Protein AF-A0A956HV92-F1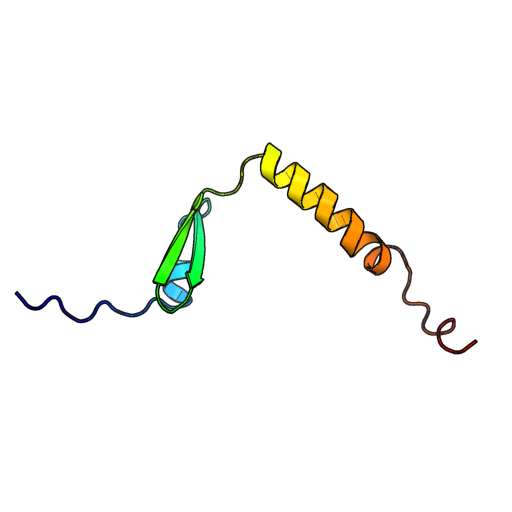 (afdb_monomer)

pLDDT: mean 84.94, std 15.85, range [44.81, 97.38]

Mean predicted aligned error: 9.05 Å

Sequence (67 aa):
MTDPAAKAPTLEDLDALPRDIKGEIIEGVLYTMTRPRGPHQRIIRSVGSRVGDPFDAVPLDVASFWR

Radius of gyration: 20.35 Å; Cα contacts (8 Å, |Δi|>4): 32; chains: 1; bounding box: 52×33×46 Å

Structure (mmCIF, N/CA/C/O backbone):
data_AF-A0A956HV92-F1
#
_entry.id   AF-A0A956HV92-F1
#
loop_
_at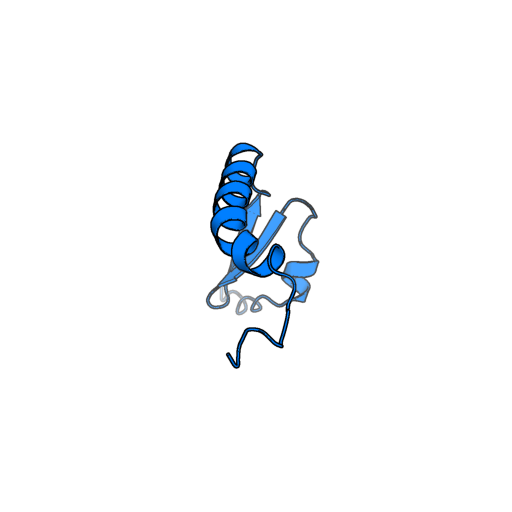om_site.group_PDB
_atom_site.id
_atom_site.type_symbol
_atom_site.label_atom_id
_atom_site.label_alt_id
_atom_site.label_comp_id
_atom_site.label_asym_id
_atom_site.label_entity_id
_atom_site.label_seq_id
_atom_site.pdbx_PDB_ins_code
_atom_site.Cartn_x
_atom_site.Cartn_y
_atom_site.Cartn_z
_atom_site.occupancy
_atom_site.B_iso_or_equiv
_atom_site.auth_seq_id
_atom_site.auth_comp_id
_atom_site.auth_asym_id
_atom_site.auth_atom_id
_atom_site.pdbx_PDB_model_num
ATOM 1 N N . MET A 1 1 ? -20.449 7.255 28.391 1.00 44.81 1 MET A N 1
ATOM 2 C CA . MET A 1 1 ? -21.021 6.220 27.508 1.00 44.81 1 MET A CA 1
ATOM 3 C C . MET A 1 1 ? -19.835 5.409 27.027 1.00 44.81 1 MET A C 1
ATOM 5 O O . MET A 1 1 ? -19.005 5.963 26.324 1.00 44.81 1 MET A O 1
ATOM 9 N N . THR A 1 2 ? -19.636 4.209 27.566 1.00 46.94 2 THR A N 1
ATOM 10 C CA . THR A 1 2 ? -18.491 3.364 27.206 1.00 46.94 2 THR A CA 1
ATOM 11 C C . THR A 1 2 ? -18.804 2.764 25.847 1.00 46.94 2 THR A C 1
ATOM 13 O O . THR A 1 2 ? -19.738 1.970 25.744 1.00 46.94 2 THR A O 1
ATOM 16 N N . ASP A 1 3 ? -18.105 3.209 24.808 1.00 61.69 3 ASP A N 1
ATOM 17 C CA . ASP A 1 3 ? -18.200 2.574 23.497 1.00 61.69 3 ASP A CA 1
ATOM 18 C C . ASP A 1 3 ? -17.697 1.128 23.668 1.00 61.69 3 ASP A C 1
ATOM 20 O O . ASP A 1 3 ? -16.640 0.941 24.290 1.00 61.69 3 ASP A O 1
ATOM 24 N N . PRO A 1 4 ? -18.441 0.089 23.243 1.00 62.12 4 PRO A N 1
ATOM 25 C CA . PRO A 1 4 ? -17.896 -1.262 23.211 1.00 62.12 4 PRO A CA 1
ATOM 26 C C . PRO A 1 4 ? -16.542 -1.235 22.499 1.00 62.12 4 PRO A C 1
ATOM 28 O O . PRO A 1 4 ? -16.380 -0.529 21.506 1.00 62.12 4 PRO A O 1
ATOM 31 N N . ALA A 1 5 ? -15.562 -1.980 23.023 1.00 69.62 5 ALA A N 1
ATOM 32 C CA . ALA A 1 5 ? -14.250 -2.071 22.395 1.00 69.62 5 ALA A CA 1
ATOM 33 C C . ALA A 1 5 ? -14.446 -2.411 20.911 1.00 69.62 5 ALA A C 1
ATOM 35 O O . ALA A 1 5 ? -15.033 -3.449 20.591 1.00 69.62 5 ALA A O 1
ATOM 36 N N . ALA A 1 6 ? -14.029 -1.500 20.027 1.00 73.12 6 ALA A N 1
ATOM 37 C CA . ALA A 1 6 ? -14.191 -1.677 18.595 1.00 73.12 6 ALA A CA 1
ATOM 38 C C . ALA A 1 6 ? -13.586 -3.030 18.200 1.00 73.12 6 ALA A C 1
ATOM 40 O O . ALA A 1 6 ? -12.454 -3.344 18.581 1.00 73.12 6 ALA A O 1
ATOM 41 N N . LYS A 1 7 ? -14.361 -3.854 17.486 1.00 85.25 7 LYS A N 1
ATOM 42 C CA . LYS A 1 7 ? -13.886 -5.150 16.993 1.00 85.25 7 LYS A CA 1
ATOM 43 C C . LYS A 1 7 ? -12.629 -4.901 16.155 1.00 85.25 7 LYS A C 1
ATOM 45 O O . LYS A 1 7 ? -12.666 -4.093 15.230 1.00 85.25 7 LYS A O 1
ATOM 50 N N . ALA A 1 8 ? -11.537 -5.592 16.482 1.00 92.12 8 ALA A N 1
ATOM 51 C CA . ALA A 1 8 ? -10.322 -5.524 15.682 1.00 92.12 8 ALA A CA 1
ATOM 52 C C . ALA A 1 8 ? -10.614 -6.010 14.248 1.00 92.12 8 ALA A C 1
ATOM 54 O O . ALA A 1 8 ? -11.307 -7.023 14.092 1.00 92.12 8 ALA A O 1
ATOM 55 N N . PRO A 1 9 ? -10.112 -5.313 13.216 1.00 95.88 9 PRO A N 1
ATOM 56 C CA . PRO A 1 9 ? -10.335 -5.694 11.833 1.00 95.88 9 PRO A CA 1
ATOM 57 C C . PRO A 1 9 ? -9.642 -7.020 11.515 1.00 95.88 9 PRO A C 1
ATOM 59 O O . PRO A 1 9 ? -8.604 -7.373 12.080 1.00 95.88 9 PRO A O 1
ATOM 62 N N . THR A 1 10 ? -10.231 -7.749 10.583 1.00 96.12 10 THR A N 1
ATOM 63 C CA . THR A 1 10 ? -9.857 -9.100 10.174 1.00 96.12 10 THR A CA 1
ATOM 64 C C . THR A 1 10 ? -9.741 -9.189 8.655 1.00 96.12 10 THR A C 1
ATOM 66 O O . THR A 1 10 ? -10.075 -8.252 7.931 1.00 96.12 10 THR A O 1
ATOM 69 N N . LEU A 1 11 ? -9.286 -10.339 8.154 1.00 96.44 11 LEU A N 1
ATOM 70 C CA . LEU A 1 11 ? -9.258 -10.603 6.715 1.00 96.44 11 LEU A CA 1
ATOM 71 C C . LEU A 1 11 ? -10.655 -10.492 6.076 1.00 96.44 11 LEU A C 1
ATOM 73 O O . LEU A 1 11 ? -10.774 -9.966 4.977 1.00 96.44 11 LEU A O 1
ATOM 77 N N . GLU A 1 12 ? -11.712 -10.888 6.790 1.00 97.38 12 GLU A N 1
ATOM 78 C CA . GLU A 1 12 ? -13.097 -10.762 6.314 1.00 97.38 12 GLU A CA 1
ATOM 79 C C . GLU A 1 12 ? -13.482 -9.298 6.056 1.00 97.38 12 GLU A C 1
ATOM 81 O O . GLU A 1 12 ? -14.179 -8.998 5.088 1.00 97.38 12 GLU A O 1
ATOM 86 N N . ASP A 1 13 ? -12.988 -8.373 6.885 1.00 96.94 13 ASP A N 1
ATOM 87 C CA . ASP A 1 13 ? -13.233 -6.939 6.715 1.00 96.94 13 ASP A CA 1
ATOM 88 C C . ASP A 1 13 ? -12.504 -6.382 5.478 1.00 96.94 13 ASP A C 1
ATOM 90 O O . ASP A 1 13 ? -13.003 -5.458 4.837 1.00 96.94 13 ASP A O 1
ATOM 94 N N . LEU A 1 14 ? -11.351 -6.959 5.107 1.00 96.69 14 LEU A N 1
ATOM 95 C CA . LEU A 1 14 ? -10.650 -6.641 3.857 1.00 96.69 14 LEU A CA 1
ATOM 96 C C . LEU A 1 14 ? -11.390 -7.195 2.635 1.00 96.69 14 LEU A C 1
ATOM 98 O O . LEU A 1 14 ? -11.529 -6.490 1.634 1.00 96.69 14 LEU A O 1
ATOM 102 N N . ASP A 1 15 ? -11.886 -8.429 2.716 1.00 96.50 15 ASP A N 1
ATOM 103 C CA . ASP A 1 15 ? -12.622 -9.084 1.628 1.00 96.50 15 ASP A CA 1
ATOM 104 C C . ASP A 1 15 ? -13.987 -8.427 1.370 1.00 96.50 15 ASP A C 1
ATOM 106 O O . ASP A 1 15 ? -14.477 -8.420 0.238 1.00 96.50 15 ASP A O 1
ATOM 110 N N . ALA A 1 16 ? -14.586 -7.826 2.401 1.00 97.06 16 ALA A N 1
ATOM 111 C CA . ALA A 1 16 ? -15.833 -7.073 2.304 1.00 97.06 16 ALA A CA 1
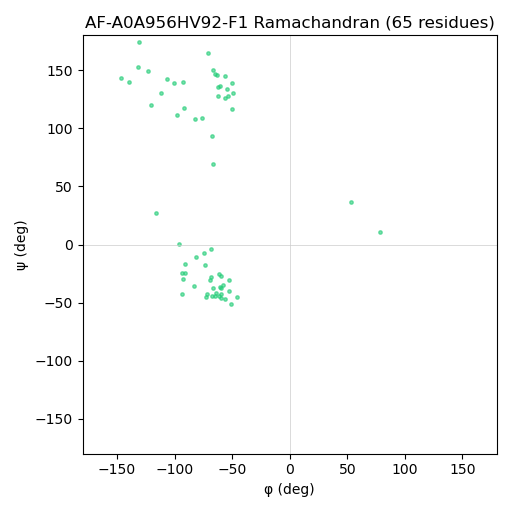ATOM 112 C C . ALA A 1 16 ? -15.680 -5.688 1.642 1.00 97.06 16 ALA A C 1
ATOM 114 O O . ALA A 1 16 ? -16.687 -5.015 1.392 1.00 97.06 16 ALA A O 1
ATOM 115 N N . LEU A 1 17 ? -14.453 -5.229 1.357 1.00 96.75 17 LEU A N 1
ATOM 116 C CA . LEU A 1 17 ? -14.231 -3.910 0.766 1.00 96.75 17 LEU A CA 1
ATOM 117 C C . LEU A 1 17 ? -14.817 -3.801 -0.652 1.00 96.75 17 LEU A C 1
ATOM 119 O O . LEU A 1 17 ? -14.774 -4.753 -1.438 1.00 96.75 17 LEU A O 1
ATOM 123 N N . PRO A 1 18 ? -15.300 -2.605 -1.047 1.00 96.62 18 PRO A N 1
ATOM 124 C CA . PRO A 1 18 ? -15.678 -2.348 -2.428 1.00 96.62 18 PRO A CA 1
ATOM 125 C C . PRO A 1 18 ? -14.516 -2.625 -3.387 1.00 96.62 18 PRO A C 1
ATOM 127 O O . PRO A 1 18 ? -13.356 -2.337 -3.097 1.00 96.62 18 PRO A O 1
ATOM 130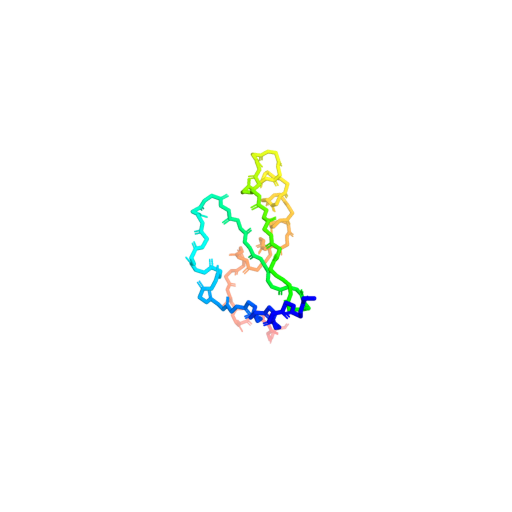 N N . ARG A 1 19 ? -14.834 -3.128 -4.581 1.00 91.44 19 ARG A N 1
ATOM 131 C CA . ARG A 1 19 ? -13.853 -3.583 -5.583 1.00 91.44 19 ARG A CA 1
ATOM 132 C C . ARG A 1 19 ? -12.768 -2.553 -5.948 1.00 91.44 19 ARG A C 1
ATOM 134 O O . ARG A 1 19 ? -11.671 -2.932 -6.370 1.00 91.44 19 ARG A O 1
ATOM 141 N N . ASP A 1 20 ? -13.080 -1.264 -5.894 1.00 92.38 20 ASP A N 1
ATOM 142 C CA . ASP A 1 20 ? -12.196 -0.148 -6.245 1.00 92.38 20 ASP A CA 1
ATOM 143 C C . ASP A 1 20 ? -11.479 0.485 -5.042 1.00 92.38 20 ASP A C 1
ATOM 145 O O . ASP A 1 20 ? -10.658 1.392 -5.223 1.00 92.38 20 ASP A O 1
ATOM 149 N N . ILE A 1 21 ? -11.722 -0.038 -3.842 1.00 95.94 21 ILE A N 1
ATOM 150 C CA . ILE A 1 21 ? -11.027 0.315 -2.612 1.00 95.94 21 ILE A CA 1
ATOM 151 C C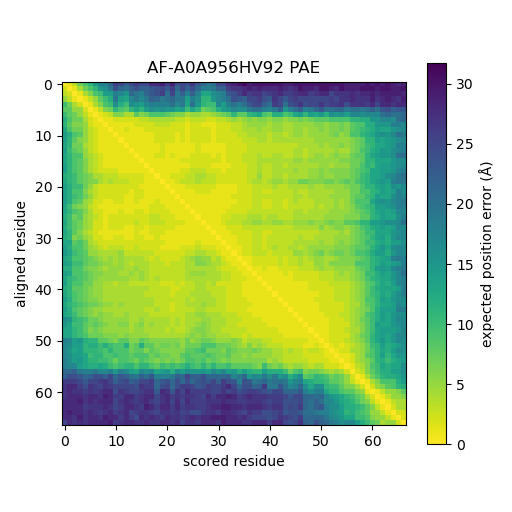 . ILE A 1 21 ? -9.980 -0.752 -2.308 1.00 95.94 21 ILE A C 1
ATOM 153 O O . ILE A 1 21 ? -10.177 -1.952 -2.500 1.00 95.94 21 ILE A O 1
ATOM 157 N N . LYS A 1 22 ? -8.815 -0.293 -1.872 1.00 94.75 22 LYS A N 1
ATOM 158 C CA . LYS A 1 22 ? -7.777 -1.132 -1.282 1.00 94.75 22 LYS A CA 1
ATOM 159 C C . LYS A 1 22 ? -7.758 -0.876 0.212 1.00 94.75 22 LYS A C 1
ATOM 161 O O . LYS A 1 22 ? -7.973 0.260 0.632 1.00 94.75 22 LYS A O 1
ATOM 166 N N . GLY A 1 23 ? -7.526 -1.924 0.990 1.00 96.00 23 GLY A N 1
ATOM 167 C CA . GLY A 1 23 ? -7.400 -1.819 2.432 1.00 96.00 23 GLY A CA 1
ATOM 168 C C . GLY A 1 23 ? -6.183 -2.558 2.944 1.00 96.00 23 GLY A C 1
ATOM 169 O O . GLY A 1 23 ? -5.727 -3.519 2.325 1.00 96.00 23 GLY A O 1
ATOM 170 N N . GLU A 1 24 ? -5.674 -2.080 4.069 1.00 97.25 24 GLU A N 1
ATOM 171 C CA . GLU A 1 24 ? -4.548 -2.653 4.795 1.00 97.25 24 GLU A CA 1
ATOM 172 C C . GLU A 1 24 ? -4.848 -2.581 6.292 1.00 97.25 24 GLU A C 1
ATOM 174 O O . GLU A 1 24 ? -5.389 -1.585 6.773 1.00 97.25 24 GLU A O 1
ATOM 179 N N . ILE A 1 25 ? -4.501 -3.635 7.031 1.00 97.00 25 ILE A N 1
ATOM 180 C CA . ILE A 1 25 ? -4.563 -3.626 8.493 1.00 97.00 25 ILE A CA 1
ATOM 181 C C . ILE A 1 25 ? -3.156 -3.338 9.005 1.00 97.00 25 ILE A C 1
ATOM 183 O O . ILE A 1 25 ? -2.260 -4.168 8.862 1.00 97.00 25 ILE A O 1
ATOM 187 N N . ILE A 1 26 ? -2.967 -2.164 9.599 1.00 96.38 26 ILE A N 1
ATOM 188 C CA . ILE A 1 26 ? -1.686 -1.705 10.141 1.00 96.38 26 ILE A CA 1
ATOM 189 C C . ILE A 1 26 ? -1.900 -1.447 11.627 1.00 96.38 26 ILE A C 1
ATOM 191 O O . ILE A 1 26 ? -2.771 -0.666 11.996 1.00 96.38 26 ILE A O 1
ATOM 195 N N . GLU A 1 27 ? -1.152 -2.154 12.477 1.00 95.31 27 GLU A N 1
ATOM 196 C CA . GLU A 1 27 ? -1.235 -2.027 13.943 1.00 95.31 27 GLU A CA 1
ATOM 197 C C . GLU A 1 27 ? -2.667 -2.191 14.499 1.00 95.31 27 GLU A C 1
ATOM 199 O O . GLU A 1 27 ? -3.076 -1.534 15.451 1.00 95.31 27 GLU A O 1
ATOM 204 N N . GLY A 1 28 ? -3.452 -3.088 13.889 1.00 93.38 28 GLY A N 1
ATOM 205 C CA . GLY A 1 28 ? -4.840 -3.342 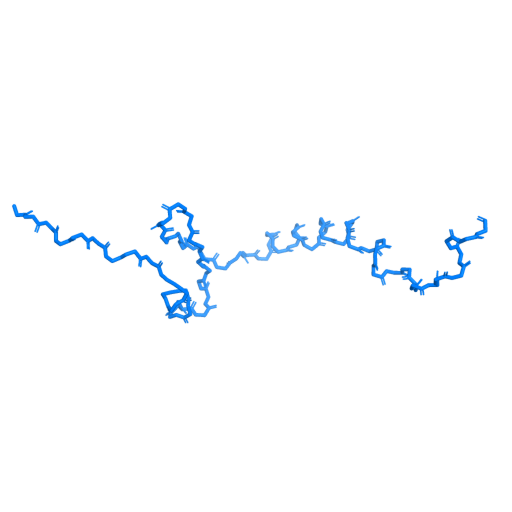14.288 1.00 93.38 28 GLY A CA 1
ATOM 206 C C . GLY A 1 28 ? -5.844 -2.293 13.800 1.00 93.38 28 GLY A C 1
ATOM 207 O O . GLY A 1 28 ? -6.999 -2.327 14.215 1.00 93.38 28 GLY A O 1
ATOM 208 N N . VAL A 1 29 ? -5.441 -1.386 12.908 1.00 94.44 29 VAL A N 1
ATOM 209 C CA . VAL A 1 29 ? -6.309 -0.369 12.302 1.00 94.44 29 VAL A CA 1
ATOM 210 C C . VAL A 1 29 ? -6.493 -0.662 10.816 1.00 94.44 29 VAL A C 1
ATOM 212 O O . VAL A 1 29 ? -5.520 -0.870 10.094 1.00 94.44 29 VAL A O 1
ATOM 215 N N . LEU A 1 30 ? -7.744 -0.660 10.348 1.00 96.00 30 LEU A N 1
ATOM 216 C CA . LEU A 1 30 ? -8.067 -0.791 8.929 1.00 96.00 30 LEU A CA 1
ATOM 217 C C . LEU A 1 30 ? -7.934 0.569 8.237 1.00 96.00 30 LEU A C 1
ATOM 219 O O . LEU A 1 30 ? -8.776 1.452 8.401 1.00 96.00 30 LEU A O 1
ATOM 223 N N . TYR A 1 31 ? -6.894 0.716 7.425 1.00 96.94 31 TYR A N 1
ATOM 224 C CA . TYR A 1 31 ? -6.717 1.844 6.521 1.00 96.94 31 TYR A CA 1
ATOM 225 C C . TYR A 1 31 ? -7.304 1.508 5.159 1.00 96.94 31 TYR A C 1
ATOM 227 O O . TYR A 1 31 ? -7.130 0.400 4.658 1.00 96.94 31 TYR A O 1
ATOM 235 N N . THR A 1 32 ? -7.974 2.475 4.535 1.00 97.00 32 THR A N 1
ATOM 236 C CA . THR A 1 32 ? -8.511 2.327 3.180 1.00 97.00 32 THR A CA 1
ATOM 237 C C . THR A 1 32 ? -7.980 3.414 2.263 1.00 97.00 32 THR A C 1
ATOM 239 O O . THR A 1 32 ? -7.681 4.532 2.682 1.00 97.00 32 THR A O 1
ATOM 242 N N . MET A 1 33 ? -7.847 3.073 0.988 1.00 95.56 33 MET A N 1
ATOM 243 C CA . MET A 1 33 ? -7.354 3.969 -0.045 1.00 95.56 33 MET A CA 1
ATOM 244 C C . MET A 1 33 ? -8.041 3.670 -1.374 1.00 95.56 33 MET A C 1
ATOM 246 O O . MET A 1 33 ? -8.312 2.518 -1.721 1.00 95.56 33 MET A O 1
ATOM 250 N N . THR A 1 34 ? -8.318 4.713 -2.153 1.00 93.38 34 THR A N 1
ATOM 251 C CA . THR A 1 34 ? -8.817 4.543 -3.521 1.00 93.38 34 THR A CA 1
ATOM 252 C C . THR A 1 34 ? -7.765 3.842 -4.376 1.00 93.38 34 THR A C 1
ATOM 254 O O . THR A 1 34 ? -6.564 4.085 -4.229 1.00 93.38 34 THR A O 1
ATOM 257 N N . ARG A 1 35 ? -8.199 3.012 -5.331 1.00 90.62 35 ARG A N 1
ATOM 258 C CA . ARG A 1 35 ? -7.298 2.407 -6.318 1.00 90.62 35 ARG A CA 1
ATOM 259 C C . ARG A 1 35 ? -6.394 3.473 -6.970 1.00 90.62 35 ARG A C 1
ATOM 261 O O . ARG A 1 35 ? -6.910 4.471 -7.484 1.00 90.62 35 ARG A O 1
ATOM 268 N N . PRO A 1 36 ? -5.063 3.258 -7.035 1.00 89.81 36 PRO A N 1
ATOM 269 C CA . PRO A 1 36 ? -4.167 4.276 -7.564 1.00 89.81 36 PRO A CA 1
ATOM 270 C C . PRO A 1 36 ? -4.464 4.594 -9.029 1.00 89.81 36 PRO A C 1
ATOM 272 O O . PRO A 1 36 ? -4.652 3.690 -9.851 1.00 89.81 36 PRO A O 1
ATOM 275 N N . ARG A 1 37 ? -4.473 5.890 -9.356 1.00 92.31 37 ARG A N 1
ATOM 276 C CA . ARG A 1 37 ? -4.754 6.404 -10.706 1.00 92.31 37 ARG A CA 1
ATOM 277 C C . ARG A 1 37 ? -3.609 6.092 -11.676 1.00 92.31 37 ARG A C 1
ATOM 279 O O . ARG A 1 37 ? -2.485 5.806 -11.268 1.00 92.31 37 ARG A O 1
ATOM 286 N N . GLY A 1 38 ? -3.883 6.217 -12.976 1.00 95.50 38 GLY A N 1
ATOM 287 C CA . GLY A 1 38 ? -2.945 5.891 -14.062 1.00 95.50 38 GLY A CA 1
ATOM 288 C C . GLY A 1 38 ? -1.507 6.417 -13.893 1.00 95.50 38 GLY A C 1
ATOM 289 O O . GLY A 1 38 ? -0.577 5.637 -14.093 1.00 95.50 38 GLY A O 1
ATOM 290 N N . PRO A 1 39 ? -1.277 7.682 -13.484 1.00 96.25 39 PRO A N 1
ATOM 291 C CA . PRO A 1 39 ? 0.078 8.178 -13.236 1.00 96.25 39 PRO A CA 1
ATOM 292 C C . PRO A 1 39 ? 0.837 7.390 -12.160 1.00 96.25 39 PRO A C 1
ATOM 294 O O . PRO A 1 39 ? 1.991 7.036 -12.376 1.00 96.25 39 PRO A O 1
ATOM 297 N N . HIS A 1 40 ? 0.174 7.042 -11.054 1.00 94.81 40 HIS A N 1
ATOM 298 C CA . HIS A 1 40 ? 0.761 6.225 -9.992 1.00 94.81 40 HIS A CA 1
ATOM 299 C C . HIS A 1 40 ? 1.071 4.807 -10.490 1.00 94.81 40 HIS A C 1
ATOM 301 O O . HIS A 1 40 ? 2.163 4.290 -10.274 1.00 94.81 40 HIS A O 1
ATOM 307 N N . GLN A 1 41 ? 0.140 4.202 -11.236 1.00 94.94 41 GLN A N 1
ATOM 308 C CA . GLN A 1 41 ? 0.334 2.876 -11.840 1.00 94.94 41 GLN A CA 1
ATOM 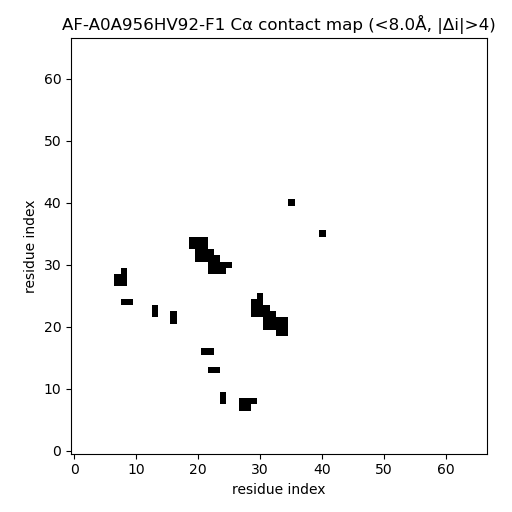309 C C . GLN A 1 41 ? 1.526 2.843 -12.807 1.00 94.94 41 GLN A C 1
ATOM 311 O O . GLN A 1 41 ? 2.273 1.868 -12.840 1.00 94.94 41 GLN A O 1
ATOM 316 N N . ARG A 1 42 ? 1.746 3.922 -13.570 1.00 96.44 42 ARG A N 1
ATOM 317 C CA . ARG A 1 42 ? 2.898 4.035 -14.475 1.00 96.44 42 ARG A CA 1
ATOM 318 C C . ARG A 1 42 ? 4.222 3.982 -13.716 1.00 96.44 42 ARG A C 1
ATOM 320 O O . ARG A 1 42 ? 5.132 3.283 -14.154 1.00 96.44 42 ARG A O 1
ATOM 327 N N . ILE A 1 43 ? 4.322 4.702 -12.599 1.00 97.25 43 ILE A N 1
ATOM 328 C CA . ILE A 1 43 ? 5.536 4.705 -11.777 1.00 97.25 43 ILE A CA 1
ATOM 329 C C . ILE A 1 43 ? 5.746 3.342 -11.114 1.00 97.25 43 ILE A C 1
ATOM 331 O O . ILE A 1 43 ? 6.852 2.818 -11.214 1.00 97.25 43 ILE A O 1
ATOM 335 N N . ILE A 1 44 ? 4.694 2.722 -10.554 1.00 95.62 44 ILE A N 1
ATOM 336 C CA . ILE A 1 44 ? 4.767 1.342 -10.032 1.00 95.62 44 ILE A CA 1
ATOM 337 C C . ILE A 1 44 ? 5.356 0.408 -11.091 1.00 95.62 44 ILE A C 1
ATOM 339 O O . ILE A 1 44 ? 6.319 -0.295 -10.810 1.00 95.62 44 ILE A O 1
ATOM 343 N N . ARG A 1 45 ? 4.816 0.423 -12.317 1.00 93.75 45 ARG A N 1
ATOM 344 C CA . ARG A 1 45 ? 5.295 -0.444 -13.401 1.00 93.75 45 ARG A CA 1
ATOM 345 C C . ARG A 1 45 ? 6.765 -0.192 -13.732 1.00 93.75 45 ARG A C 1
ATOM 347 O O . ARG A 1 45 ? 7.513 -1.145 -13.889 1.00 93.75 45 ARG A O 1
ATOM 354 N N . SER A 1 46 ? 7.168 1.072 -13.854 1.00 95.50 46 SER A N 1
ATOM 355 C CA . SER A 1 46 ? 8.544 1.426 -14.216 1.00 95.50 46 SER A CA 1
ATOM 356 C C . SER A 1 46 ? 9.559 1.042 -13.142 1.00 95.50 46 SER A C 1
ATOM 358 O O . SER A 1 46 ? 10.678 0.667 -13.482 1.00 95.50 46 SER A O 1
ATOM 360 N N . VAL A 1 47 ? 9.208 1.179 -11.862 1.00 95.56 47 VAL A N 1
ATOM 361 C CA . VAL A 1 47 ? 10.072 0.741 -10.758 1.00 95.56 47 VAL A CA 1
ATOM 362 C C . VAL A 1 47 ? 10.082 -0.783 -10.687 1.00 95.56 47 VAL A C 1
ATOM 364 O O . VAL A 1 47 ? 11.152 -1.376 -10.615 1.00 95.56 47 VAL A O 1
ATOM 367 N N . GLY A 1 48 ? 8.905 -1.404 -10.782 1.00 93.62 48 GLY A N 1
ATOM 368 C CA . GLY A 1 48 ? 8.733 -2.851 -10.748 1.00 93.62 48 GLY A CA 1
ATOM 369 C C . GLY A 1 48 ? 9.544 -3.562 -11.822 1.00 93.62 48 GLY A C 1
ATOM 370 O O . GLY A 1 48 ? 10.271 -4.482 -11.484 1.00 93.62 48 GLY A O 1
ATOM 371 N N . SER A 1 49 ? 9.513 -3.101 -13.076 1.00 91.88 49 SER A N 1
ATOM 372 C CA . SER A 1 49 ? 10.286 -3.736 -14.154 1.00 91.88 49 SER A CA 1
ATOM 373 C C . SER A 1 49 ? 11.794 -3.636 -13.911 1.00 91.88 49 SER A C 1
ATOM 375 O O . SER A 1 49 ? 12.515 -4.616 -14.010 1.00 91.88 49 SER A O 1
ATOM 377 N N . ARG A 1 50 ? 12.296 -2.486 -13.446 1.00 90.75 50 ARG A N 1
ATOM 378 C CA . ARG A 1 50 ? 13.730 -2.329 -13.135 1.00 90.75 50 ARG A CA 1
ATOM 379 C C . ARG A 1 50 ? 14.230 -3.275 -12.040 1.00 90.75 50 ARG A C 1
ATOM 381 O O . ARG A 1 50 ? 15.427 -3.541 -11.995 1.00 90.75 50 ARG A O 1
ATOM 388 N N . VAL A 1 51 ? 13.342 -3.720 -11.152 1.00 90.75 51 VAL A N 1
ATOM 389 C CA . VAL A 1 51 ? 13.663 -4.662 -10.072 1.00 90.75 51 VAL A CA 1
ATOM 390 C C . VAL A 1 51 ? 13.383 -6.106 -10.486 1.00 90.75 51 VAL A C 1
ATOM 392 O O . VAL A 1 51 ? 14.195 -6.969 -10.183 1.00 90.75 51 VAL A O 1
ATOM 395 N N . GLY A 1 52 ? 12.259 -6.367 -11.156 1.00 87.88 52 GLY A N 1
ATOM 396 C CA . GLY A 1 52 ? 11.775 -7.702 -11.514 1.00 87.88 52 GLY A CA 1
ATOM 397 C C . GLY A 1 52 ? 12.392 -8.273 -12.788 1.00 87.88 52 GLY A C 1
ATOM 398 O O . GLY A 1 52 ? 12.703 -9.458 -12.810 1.00 87.88 52 GLY A O 1
ATOM 399 N N . ASP A 1 53 ? 12.667 -7.445 -13.804 1.00 85.19 53 ASP A N 1
ATOM 400 C CA . ASP A 1 53 ? 13.176 -7.909 -15.104 1.00 85.19 53 ASP A CA 1
ATOM 401 C C . ASP A 1 53 ? 14.436 -8.796 -14.974 1.00 85.19 53 ASP A C 1
ATOM 403 O O . ASP A 1 53 ? 14.493 -9.816 -15.654 1.00 85.19 53 ASP A O 1
ATOM 407 N N . PRO A 1 54 ? 15.424 -8.520 -14.094 1.00 84.56 54 PRO A N 1
ATOM 408 C CA . PRO A 1 54 ? 16.555 -9.431 -13.885 1.00 84.56 54 PRO A CA 1
ATOM 409 C C . PRO A 1 54 ? 16.181 -10.842 -13.399 1.00 84.56 54 PRO A C 1
ATOM 411 O O . PRO A 1 54 ? 16.926 -11.783 -13.658 1.00 84.56 54 PRO A O 1
ATOM 414 N N . PHE A 1 55 ? 15.060 -10.996 -12.693 1.00 83.19 55 PHE A N 1
ATOM 415 C CA . PHE A 1 55 ? 14.573 -12.277 -12.169 1.00 83.19 55 PHE A CA 1
ATOM 416 C C . PHE A 1 55 ? 13.578 -12.961 -13.115 1.00 83.19 55 PHE A C 1
ATOM 418 O O . PHE A 1 55 ? 13.459 -14.182 -13.085 1.00 83.19 55 PHE A O 1
ATOM 425 N N . ASP A 1 56 ? 12.905 -12.186 -13.967 1.00 79.94 56 ASP A N 1
ATOM 426 C CA . ASP A 1 56 ? 11.913 -12.685 -14.925 1.00 79.94 56 ASP A CA 1
ATOM 427 C C . ASP A 1 56 ? 12.518 -12.992 -16.310 1.00 79.94 56 ASP A C 1
ATOM 429 O O . ASP A 1 56 ? 12.025 -13.861 -17.029 1.00 79.94 56 ASP A O 1
ATOM 433 N N . ALA A 1 57 ? 13.576 -12.277 -16.716 1.00 70.31 57 ALA A N 1
ATOM 434 C CA . ALA A 1 57 ? 14.152 -12.358 -18.063 1.00 70.31 57 ALA A CA 1
ATOM 435 C C . ALA A 1 57 ? 15.265 -13.405 -18.213 1.00 70.31 57 ALA A C 1
ATOM 437 O O . ALA A 1 57 ? 15.615 -13.767 -19.339 1.00 70.31 57 ALA A O 1
ATOM 438 N N . VAL A 1 58 ? 15.841 -13.882 -17.108 1.00 65.19 58 VAL A N 1
ATOM 439 C CA . VAL A 1 58 ? 16.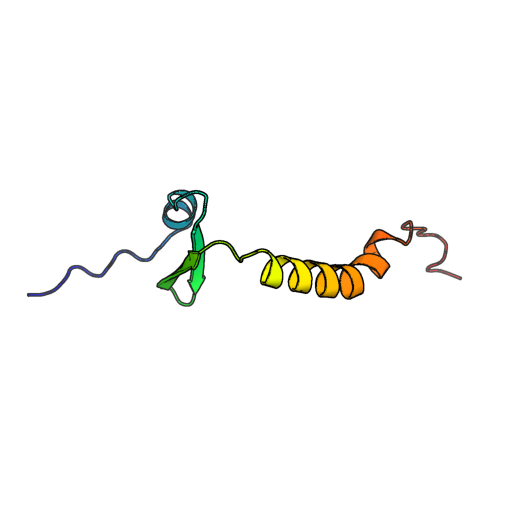866 -14.929 -17.133 1.00 65.19 58 VAL A CA 1
ATOM 440 C C . VAL A 1 58 ? 16.148 -16.272 -16.994 1.00 65.19 58 VAL A C 1
ATOM 442 O O . VAL A 1 58 ? 15.512 -16.507 -15.966 1.00 65.19 58 VAL A O 1
ATOM 445 N N . PRO A 1 59 ? 16.216 -17.179 -17.990 1.00 61.84 59 PRO A N 1
ATOM 446 C CA . PRO A 1 59 ? 15.807 -18.557 -17.762 1.00 61.84 59 PRO A CA 1
ATOM 447 C C . PRO A 1 59 ? 16.597 -19.064 -16.560 1.00 61.84 59 PRO A C 1
ATOM 449 O O . PRO A 1 59 ? 17.804 -18.836 -16.515 1.00 61.84 59 PRO A O 1
ATOM 452 N N . LEU A 1 60 ? 15.953 -19.735 -15.602 1.00 62.00 60 LEU A N 1
ATOM 453 C CA . LEU A 1 60 ? 16.649 -20.428 -14.515 1.00 62.00 60 LEU A CA 1
ATOM 454 C C . LEU A 1 60 ? 17.446 -21.611 -15.095 1.00 62.00 60 LEU A C 1
ATOM 456 O O . LEU A 1 60 ? 17.109 -22.780 -14.926 1.00 62.00 60 LEU A O 1
ATOM 460 N N . ASP A 1 61 ? 18.493 -21.291 -15.842 1.00 62.12 61 ASP A N 1
ATOM 461 C CA . ASP A 1 61 ? 19.602 -22.151 -16.177 1.00 62.12 61 ASP A CA 1
ATOM 462 C C . ASP A 1 61 ? 20.342 -22.397 -14.860 1.00 62.12 61 ASP A C 1
ATOM 464 O O . ASP A 1 61 ? 21.186 -21.628 -14.407 1.00 62.12 61 ASP A O 1
ATOM 468 N N . VAL A 1 62 ? 19.969 -23.492 -14.209 1.00 57.53 62 VAL A N 1
ATOM 469 C CA . VAL A 1 62 ? 20.614 -23.988 -12.990 1.00 57.53 62 VAL A CA 1
ATOM 470 C C . VAL A 1 62 ? 22.043 -24.502 -13.232 1.00 57.53 62 VAL A C 1
ATOM 472 O O . VAL A 1 62 ? 22.717 -24.884 -12.277 1.00 57.53 62 VAL A O 1
ATOM 475 N N . ALA A 1 63 ? 22.526 -24.536 -14.479 1.00 56.84 63 ALA A N 1
ATOM 476 C CA . ALA A 1 63 ? 23.843 -25.053 -14.838 1.00 56.84 63 ALA A CA 1
ATOM 477 C C . ALA A 1 63 ? 24.942 -23.974 -14.830 1.00 56.84 63 ALA A C 1
ATOM 479 O O . ALA A 1 63 ? 26.106 -24.308 -14.609 1.00 56.84 63 ALA A O 1
ATOM 480 N N . SER A 1 64 ? 24.612 -22.692 -15.012 1.00 55.50 64 SER A N 1
ATOM 481 C CA . SER A 1 64 ? 25.594 -21.593 -14.984 1.00 55.50 64 SER A CA 1
ATOM 482 C C . SER A 1 64 ? 25.974 -21.103 -13.579 1.00 55.50 64 SER A C 1
ATOM 484 O O . SER A 1 64 ? 26.976 -20.409 -13.441 1.00 55.50 64 SER A O 1
ATOM 486 N N . PHE A 1 65 ? 25.261 -21.517 -12.523 1.00 54.59 65 PHE A N 1
ATOM 487 C CA . PHE A 1 65 ? 25.590 -21.158 -11.131 1.00 54.59 65 PHE A CA 1
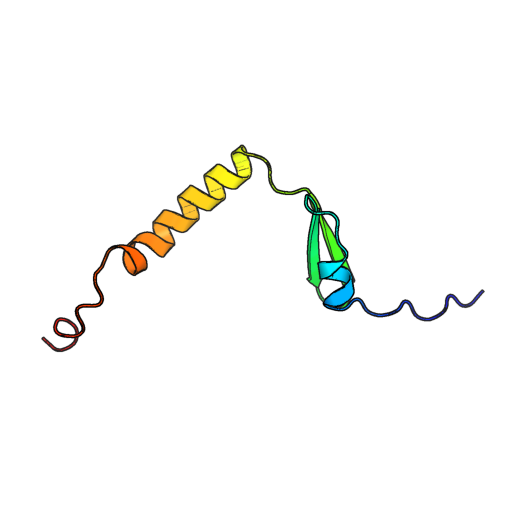ATOM 488 C C . PHE A 1 65 ? 26.832 -21.888 -10.569 1.00 54.59 65 PHE A C 1
ATOM 490 O O . PHE A 1 65 ? 27.410 -21.445 -9.581 1.00 54.59 65 PHE A O 1
ATOM 497 N N . TRP A 1 66 ? 27.260 -22.992 -11.194 1.00 53.84 66 TRP A N 1
ATOM 498 C CA . TRP A 1 66 ? 28.377 -23.835 -10.730 1.00 53.84 66 TRP A CA 1
ATOM 499 C C . TRP A 1 66 ? 29.574 -23.878 -11.698 1.00 53.84 66 TRP A C 1
ATOM 501 O O . TRP A 1 66 ? 30.307 -24.869 -11.718 1.00 53.84 66 TRP A O 1
ATOM 511 N N . ARG A 1 67 ? 29.782 -22.833 -12.510 1.00 49.91 67 ARG A N 1
ATOM 512 C CA . ARG A 1 67 ? 30.993 -22.673 -13.334 1.00 49.91 67 ARG A CA 1
ATOM 513 C C . ARG A 1 67 ? 31.882 -21.554 -12.807 1.00 49.91 67 ARG A C 1
ATOM 515 O O . ARG A 1 67 ? 31.332 -20.497 -12.442 1.00 49.91 67 ARG A O 1
#

Secondary structure (DSSP, 8-state):
--PPPPPPP-HHHHHTS-TTEEEEEETTEEEEEEPPPHHHHHHHHHHHHHHHHHHHSS---TTGGG-

Nearest PDB structures (foldseek):
  3ic3-assembly3_D  TM=2.493E-01  e=3.057E-01  Rhodopseudomonas palustris
  3sqn-assembly1_A  TM=4.076E-01  e=1.907E+00  Enterococcus faecalis
  7ffh-assembly2_B  TM=3.373E-01  e=1.341E+00  Aquilaria sinensis
  6dx8-assembly1_B  TM=2.974E-01  e=1.250E+00  Selaginella moellendorffii
  6pt3-assembly1_B  TM=3.570E-01  e=2.712E+00  Homo sapiens

Foldseek 3Di:
DDDPDPPQDDVVNQVPDDPQKHWDQDPSDIDIDGRDDPVVVVVVVVVCCVVCVVVVVDDPPVPVVPD

Solvent-accessible surface area (backbone atoms only — not comparable to full-atom values): 4426 Å² total; per-residue (Å²): 133,84,74,74,81,75,79,70,68,51,71,68,62,55,71,69,46,57,92,63,50,45,67,48,76,56,96,68,38,77,45,75,43,73,62,76,52,71,73,57,49,52,51,50,50,59,55,47,45,75,66,42,43,76,70,71,71,48,76,90,62,78,72,68,79,80,110